Protein AF-A0A0F3RDC2-F1 (afdb_monomer)

pLDDT: mean 82.17, std 12.48, range [54.28, 95.5]

Secondary structure (DSSP, 8-state):
--HHHHHHHHHHHHHHHHHHHHHHHHHHHHHHHHHHHTT--HHHHHHHH---HHHHHTT-

Nearest PDB structures (foldseek):
  3frw-assembly1_A  TM=6.221E-01  e=3.965E+00  Blautia obeum ATCC 29174
  3frw-assembly2_D  TM=6.540E-01  e=8.458E+00  Blautia obeum ATCC 29174
  5uh7-assembly1_A  TM=5.494E-01  e=7.370E+00  Mycobacterium tuberculosis H37Rv

Radius of gyration: 17.61 Å; Cα contacts (8 Å, |Δi|>4): 22; chains: 1; bounding box: 38×17×46 Å

Sequence (60 aa):
MIKTEMDNLAVEEQKIMDAEAKGEARQKISIVKKMLAKNKPLDKIINFTVLTEKEIEQLK

Solvent-accessible surface area (backbone atoms only — not comparable to full-atom values): 3525 Å² total; per-residue (Å²): 129,67,68,66,58,55,56,51,50,57,53,51,54,52,53,50,53,53,50,49,54,52,49,52,53,53,50,48,52,55,50,50,47,55,39,54,77,65,69,51,59,66,69,62,49,28,73,73,64,74,45,53,70,70,62,52,59,78,62,110

Structure (mmCIF, N/CA/C/O backbone):
data_AF-A0A0F3RDC2-F1
#
_entry.id   AF-A0A0F3RDC2-F1
#
loop_
_atom_site.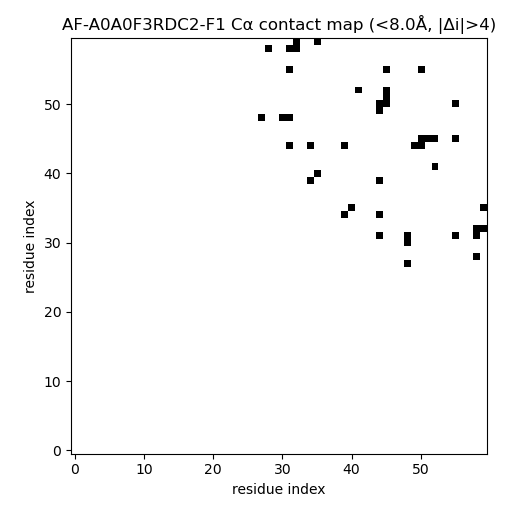group_PDB
_atom_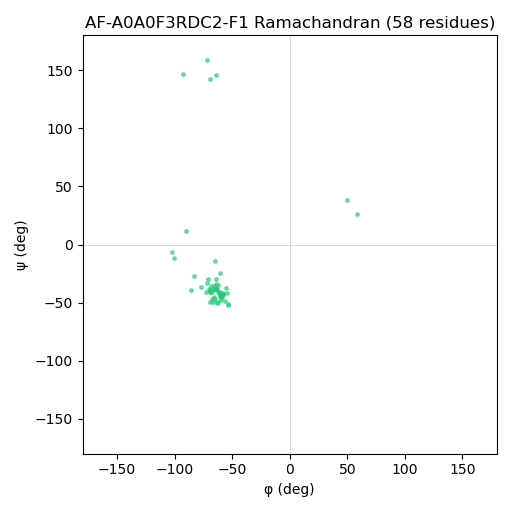site.id
_atom_site.type_symbol
_atom_site.label_atom_id
_atom_site.label_alt_id
_atom_site.label_comp_id
_atom_site.label_asym_id
_atom_site.label_entity_id
_atom_site.label_seq_id
_atom_site.pdbx_PDB_ins_code
_atom_site.Cartn_x
_atom_site.Cartn_y
_atom_site.Cartn_z
_atom_site.occupancy
_atom_site.B_iso_or_equiv
_atom_site.auth_seq_id
_atom_site.auth_comp_id
_atom_site.auth_asym_id
_atom_site.auth_atom_id
_atom_site.pdbx_PDB_model_num
ATOM 1 N N . MET A 1 1 ? 26.394 -4.884 -36.450 1.00 54.28 1 MET A N 1
ATOM 2 C CA . MET A 1 1 ? 26.403 -4.046 -35.229 1.00 54.28 1 MET A CA 1
ATOM 3 C C . MET A 1 1 ? 25.001 -3.720 -34.693 1.00 54.28 1 MET A C 1
ATOM 5 O O . MET A 1 1 ? 24.898 -2.905 -33.799 1.00 54.28 1 MET A O 1
ATOM 9 N N . ILE A 1 2 ? 23.933 -4.389 -35.152 1.00 54.81 2 ILE A N 1
ATOM 10 C CA . ILE A 1 2 ? 22.541 -4.039 -34.793 1.00 54.81 2 ILE A CA 1
ATOM 11 C C . ILE A 1 2 ? 22.107 -4.634 -33.435 1.00 54.81 2 ILE A C 1
ATOM 13 O O . ILE A 1 2 ? 21.267 -4.077 -32.741 1.00 54.81 2 ILE A O 1
ATOM 17 N N . LYS A 1 3 ? 22.711 -5.758 -33.021 1.00 55.69 3 LYS A N 1
ATOM 18 C CA . LYS A 1 3 ? 22.306 -6.481 -31.804 1.00 55.69 3 LYS A CA 1
ATOM 19 C C . LYS A 1 3 ? 22.520 -5.659 -30.520 1.00 55.69 3 LYS A C 1
ATOM 21 O O . LYS A 1 3 ? 21.672 -5.671 -29.642 1.00 55.69 3 LYS A O 1
ATOM 26 N N . THR A 1 4 ? 23.601 -4.882 -30.464 1.00 56.88 4 THR A N 1
ATOM 27 C CA . THR A 1 4 ? 23.984 -4.095 -29.283 1.00 56.88 4 THR A CA 1
ATOM 28 C C . THR A 1 4 ? 23.060 -2.900 -29.019 1.00 56.88 4 THR A C 1
ATOM 30 O O . THR A 1 4 ? 22.883 -2.513 -27.871 1.00 56.88 4 THR A O 1
ATOM 33 N N . GLU A 1 5 ? 22.454 -2.312 -30.056 1.00 57.19 5 GLU A N 1
ATOM 34 C CA . GLU A 1 5 ? 21.518 -1.185 -29.900 1.00 57.19 5 GLU A CA 1
ATOM 35 C C . GLU A 1 5 ? 20.136 -1.650 -29.419 1.00 57.19 5 GLU A C 1
ATOM 37 O O . GLU A 1 5 ? 19.528 -0.983 -28.584 1.00 57.19 5 GLU A O 1
ATOM 42 N N . MET A 1 6 ? 19.667 -2.819 -29.876 1.00 60.72 6 MET A N 1
ATOM 43 C CA . MET A 1 6 ? 18.410 -3.414 -29.399 1.00 60.72 6 MET A CA 1
ATOM 44 C C . MET A 1 6 ? 18.491 -3.857 -27.932 1.00 60.72 6 MET A C 1
ATOM 46 O O . MET A 1 6 ? 17.552 -3.617 -27.175 1.00 60.72 6 MET A O 1
ATOM 50 N N . ASP A 1 7 ? 19.617 -4.446 -27.518 1.00 59.88 7 ASP A N 1
ATOM 51 C CA . ASP A 1 7 ? 19.835 -4.853 -26.124 1.00 59.88 7 ASP A CA 1
ATOM 52 C C . ASP A 1 7 ? 19.866 -3.631 -25.179 1.00 59.88 7 ASP A C 1
ATOM 54 O O . ASP A 1 7 ? 19.355 -3.693 -24.061 1.00 59.88 7 ASP A O 1
ATOM 58 N N . ASN A 1 8 ? 20.387 -2.486 -25.640 1.00 62.44 8 ASN A N 1
ATOM 59 C CA . ASN A 1 8 ? 20.393 -1.241 -24.865 1.00 62.44 8 ASN A CA 1
ATOM 60 C C . ASN A 1 8 ? 18.989 -0.633 -24.699 1.00 62.44 8 ASN A C 1
ATOM 62 O O . ASN A 1 8 ? 18.676 -0.124 -23.625 1.00 62.44 8 ASN A O 1
ATOM 66 N N . LEU A 1 9 ? 18.136 -0.703 -25.727 1.00 69.12 9 LEU A N 1
ATOM 67 C CA . LEU A 1 9 ? 16.751 -0.216 -25.658 1.00 69.12 9 LEU A CA 1
ATOM 68 C C . LEU A 1 9 ? 15.908 -1.031 -24.667 1.00 69.12 9 LEU A C 1
ATOM 70 O O . LEU A 1 9 ? 15.238 -0.450 -23.816 1.00 69.12 9 LEU A O 1
ATOM 74 N N . ALA A 1 10 ? 16.014 -2.363 -24.703 1.00 73.00 10 ALA A N 1
ATOM 75 C CA . ALA A 1 10 ? 15.288 -3.243 -23.783 1.00 73.00 10 ALA A CA 1
ATOM 76 C C . ALA A 1 10 ? 15.682 -3.020 -22.307 1.00 73.00 10 ALA A C 1
ATOM 78 O O . ALA A 1 10 ? 14.847 -3.110 -21.406 1.00 73.00 10 ALA A O 1
ATOM 79 N N . VAL A 1 11 ? 16.954 -2.696 -22.045 1.00 75.56 11 VAL A N 1
ATOM 80 C CA . VAL A 1 11 ? 17.442 -2.382 -20.693 1.00 75.56 11 VAL A CA 1
ATOM 81 C C . VAL A 1 11 ? 16.876 -1.056 -20.180 1.00 75.56 11 VAL A C 1
ATOM 83 O O . VAL A 1 11 ? 16.537 -0.957 -19.000 1.00 75.56 11 VAL A O 1
ATOM 86 N N . GLU A 1 12 ? 16.762 -0.037 -21.030 1.00 72.50 12 GLU A N 1
ATOM 87 C CA . GLU A 1 12 ? 16.171 1.247 -20.641 1.00 72.50 12 GLU A CA 1
ATOM 88 C C . GLU A 1 12 ? 14.658 1.128 -20.400 1.00 72.50 12 GLU A C 1
ATOM 90 O O . GLU A 1 12 ? 14.163 1.635 -19.393 1.00 72.50 12 GLU A O 1
ATOM 95 N N . GLU A 1 13 ? 13.935 0.377 -21.236 1.00 70.25 13 GLU A N 1
ATOM 96 C CA . GLU A 1 13 ? 12.512 0.080 -21.017 1.00 70.25 13 GLU A CA 1
ATOM 97 C C . GLU A 1 13 ? 12.278 -0.652 -19.687 1.00 70.25 13 GLU A C 1
ATOM 99 O O . GLU A 1 13 ? 11.398 -0.268 -18.913 1.00 70.25 13 GLU A O 1
ATOM 104 N N . GLN A 1 14 ? 13.118 -1.640 -19.353 1.00 73.25 14 GLN A N 1
ATOM 105 C CA . GLN A 1 14 ? 13.042 -2.333 -18.064 1.00 73.25 14 GLN A CA 1
ATOM 106 C C . GLN A 1 14 ? 13.261 -1.383 -16.877 1.00 73.25 14 GLN A C 1
ATOM 108 O O . GLN A 1 14 ? 12.535 -1.457 -15.885 1.00 73.25 14 GLN A O 1
ATOM 113 N N . LYS A 1 15 ? 14.226 -0.457 -16.965 1.00 74.88 15 LYS A N 1
ATOM 114 C CA . LYS A 1 15 ? 14.477 0.533 -15.902 1.00 74.88 15 LYS A CA 1
ATOM 115 C C . LYS A 1 15 ? 13.294 1.477 -15.700 1.00 74.88 15 LYS A C 1
ATOM 117 O O . LYS A 1 15 ? 13.013 1.841 -14.556 1.00 74.88 15 LYS A O 1
ATOM 122 N N . ILE A 1 16 ? 12.624 1.881 -16.781 1.00 71.88 16 ILE A N 1
ATOM 123 C CA . ILE A 1 16 ? 11.438 2.744 -16.719 1.00 71.88 16 ILE A CA 1
ATOM 124 C C . ILE A 1 16 ? 10.289 1.996 -16.040 1.00 71.88 16 ILE A C 1
ATOM 126 O O . ILE A 1 16 ? 9.749 2.507 -15.061 1.00 71.88 16 ILE A O 1
ATOM 130 N N . MET A 1 17 ? 9.993 0.761 -16.460 1.00 75.06 17 MET A N 1
ATOM 131 C CA . MET A 1 17 ? 8.962 -0.069 -15.820 1.00 75.06 17 MET A CA 1
ATOM 132 C C . MET A 1 17 ? 9.242 -0.294 -14.327 1.00 75.06 17 MET A C 1
ATOM 134 O O . MET A 1 17 ? 8.348 -0.162 -13.491 1.00 75.06 17 MET A O 1
ATOM 138 N N . ASP A 1 18 ? 10.496 -0.572 -13.959 1.00 74.94 18 ASP A N 1
ATOM 139 C CA . ASP A 1 18 ? 10.897 -0.731 -12.559 1.00 74.94 18 ASP A CA 1
ATOM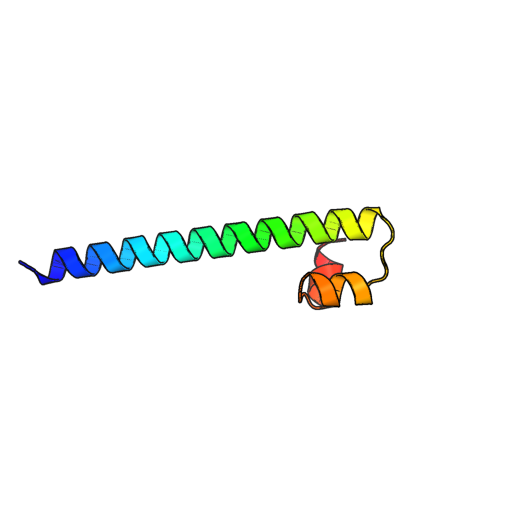 140 C C . ASP A 1 18 ? 10.714 0.566 -11.756 1.00 74.94 18 ASP A C 1
ATOM 142 O O . ASP A 1 18 ? 10.356 0.531 -10.573 1.00 74.94 18 ASP A O 1
ATOM 146 N N . ALA A 1 19 ? 10.998 1.721 -12.362 1.00 70.62 19 ALA A N 1
ATOM 147 C CA . ALA A 1 19 ? 10.822 3.024 -11.734 1.00 70.62 19 ALA A CA 1
ATOM 148 C C . ALA A 1 19 ? 9.336 3.370 -11.548 1.00 70.62 19 ALA A C 1
ATOM 150 O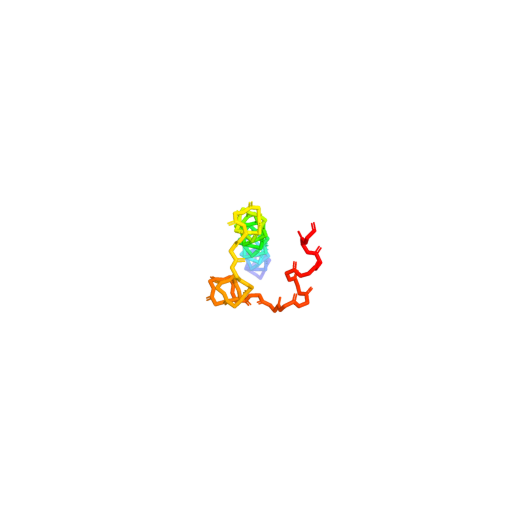 O . ALA A 1 19 ? 8.963 3.851 -10.475 1.00 70.62 19 ALA A O 1
ATOM 151 N N . GLU A 1 20 ? 8.493 3.074 -12.537 1.00 77.50 20 GLU A N 1
ATOM 152 C CA . GLU A 1 20 ? 7.037 3.228 -12.464 1.00 77.50 20 GLU A CA 1
ATOM 153 C C . GLU A 1 20 ? 6.445 2.330 -11.377 1.00 77.50 20 GLU A C 1
ATOM 155 O O . GLU A 1 20 ? 5.777 2.832 -10.472 1.00 77.50 20 GLU A O 1
ATOM 160 N N . ALA A 1 21 ? 6.801 1.043 -11.357 1.00 76.19 21 ALA A N 1
ATOM 161 C CA . ALA A 1 21 ? 6.366 0.104 -10.324 1.00 76.19 21 ALA A CA 1
ATOM 162 C C . ALA A 1 21 ? 6.784 0.561 -8.912 1.00 76.19 21 ALA A C 1
ATOM 164 O O . ALA A 1 21 ? 5.991 0.519 -7.964 1.00 76.19 21 ALA A O 1
ATOM 165 N N . LYS A 1 22 ? 8.016 1.069 -8.752 1.00 77.56 22 LYS A N 1
ATOM 166 C CA . LYS A 1 22 ? 8.485 1.665 -7.487 1.00 77.56 22 LYS A CA 1
ATOM 167 C C . LYS A 1 22 ? 7.703 2.930 -7.124 1.00 77.56 22 LYS A C 1
ATOM 169 O O . LYS A 1 22 ? 7.428 3.156 -5.942 1.00 77.56 22 LYS A O 1
ATOM 174 N N . GLY A 1 23 ? 7.361 3.760 -8.105 1.00 80.12 23 GLY A N 1
ATOM 175 C CA . GLY A 1 23 ? 6.547 4.961 -7.932 1.00 80.12 23 GLY A CA 1
ATOM 176 C C . GLY A 1 23 ? 5.137 4.632 -7.448 1.00 80.12 23 GLY A C 1
ATOM 177 O O . GLY A 1 23 ? 4.694 5.166 -6.428 1.00 80.12 23 GLY A O 1
ATOM 178 N N . GLU A 1 24 ? 4.469 3.694 -8.114 1.00 81.31 24 GLU A N 1
ATOM 179 C CA . GLU A 1 24 ? 3.139 3.209 -7.744 1.00 81.31 24 GLU A CA 1
ATOM 180 C C . GLU A 1 24 ? 3.120 2.591 -6.344 1.00 81.31 24 GLU A C 1
ATOM 182 O O . GLU A 1 24 ? 2.251 2.919 -5.532 1.00 81.31 24 GLU A O 1
ATOM 187 N N . ALA A 1 25 ? 4.110 1.755 -6.012 1.00 82.12 25 ALA A N 1
ATOM 188 C CA . ALA A 1 25 ? 4.228 1.163 -4.681 1.00 82.12 25 ALA A CA 1
ATOM 189 C C . ALA A 1 25 ? 4.337 2.241 -3.588 1.00 82.12 25 ALA A C 1
ATOM 191 O O . ALA A 1 25 ? 3.631 2.191 -2.576 1.00 82.12 25 ALA A O 1
ATOM 192 N N . ARG A 1 26 ? 5.161 3.276 -3.808 1.00 84.69 26 ARG A N 1
ATOM 193 C CA . ARG A 1 26 ? 5.291 4.414 -2.880 1.00 84.69 26 ARG A CA 1
ATOM 194 C C . ARG A 1 26 ? 3.983 5.189 -2.727 1.00 84.69 26 ARG A C 1
ATOM 196 O O . ARG A 1 26 ? 3.634 5.577 -1.608 1.00 84.69 26 ARG A O 1
ATOM 203 N N . GLN A 1 27 ? 3.250 5.406 -3.819 1.00 87.69 27 GLN A N 1
ATOM 204 C CA . GLN A 1 27 ? 1.954 6.086 -3.775 1.00 87.69 27 GLN A CA 1
ATOM 205 C C . GLN A 1 27 ? 0.918 5.278 -2.987 1.00 87.69 27 GLN A C 1
ATOM 207 O O . GLN A 1 27 ? 0.278 5.838 -2.093 1.00 87.69 27 GLN A O 1
ATOM 212 N N . LYS A 1 28 ? 0.804 3.967 -3.241 1.00 87.69 28 LYS A N 1
ATOM 213 C CA . LYS A 1 28 ? -0.098 3.069 -2.501 1.00 87.69 28 LYS A CA 1
ATOM 214 C C . LYS A 1 28 ? 0.189 3.114 -1.002 1.00 87.69 28 LYS A C 1
ATOM 216 O O . LYS A 1 28 ? -0.726 3.371 -0.222 1.00 87.69 28 LYS A O 1
ATOM 221 N N . ILE A 1 29 ? 1.455 2.993 -0.598 1.00 89.56 29 ILE A N 1
ATOM 222 C CA . ILE A 1 29 ? 1.866 3.091 0.813 1.00 89.56 29 ILE A CA 1
ATOM 223 C C . ILE A 1 29 ? 1.468 4.443 1.426 1.00 89.56 29 ILE A C 1
ATOM 225 O O . ILE A 1 29 ? 0.918 4.491 2.528 1.00 89.56 29 ILE A O 1
ATOM 229 N N . SER A 1 30 ? 1.707 5.555 0.720 1.00 91.69 30 SER A N 1
ATOM 230 C CA . SER A 1 30 ? 1.329 6.894 1.196 1.00 91.69 30 SER A CA 1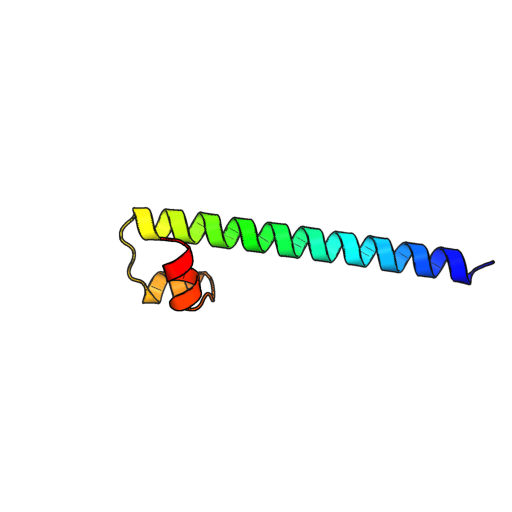
ATOM 231 C C . SER A 1 30 ? -0.182 7.023 1.415 1.00 91.69 30 SER A C 1
ATOM 233 O O . SER A 1 30 ? -0.625 7.600 2.412 1.00 91.69 30 SER A O 1
ATOM 235 N N . ILE A 1 31 ? -0.984 6.461 0.508 1.00 92.12 31 ILE A N 1
ATOM 236 C CA . ILE A 1 31 ? -2.445 6.465 0.603 1.00 92.12 31 ILE A CA 1
ATOM 237 C C . ILE A 1 31 ? -2.917 5.614 1.783 1.00 92.12 31 ILE A C 1
ATOM 239 O O . ILE A 1 31 ? -3.715 6.111 2.579 1.00 92.12 31 ILE A O 1
ATOM 243 N N . VAL A 1 32 ? -2.393 4.392 1.948 1.00 94.25 32 VAL A N 1
ATOM 244 C CA . VAL A 1 32 ? -2.709 3.525 3.099 1.00 94.25 32 VAL A CA 1
ATOM 245 C C . VAL A 1 32 ? -2.466 4.271 4.404 1.00 94.25 32 VAL A C 1
ATOM 247 O O . VAL A 1 32 ? -3.377 4.370 5.222 1.00 94.25 32 VAL A O 1
ATOM 250 N N . LYS A 1 33 ? -1.285 4.881 4.571 1.00 92.81 33 LYS A N 1
ATOM 251 C CA . LYS A 1 33 ? -0.938 5.638 5.784 1.00 92.81 33 LYS A CA 1
ATOM 252 C C . LYS A 1 33 ? -1.922 6.776 6.059 1.00 92.81 33 LYS A C 1
ATOM 254 O O . LYS A 1 33 ? -2.371 6.946 7.190 1.00 92.81 33 LYS A O 1
ATOM 259 N N . LYS A 1 34 ? -2.330 7.524 5.028 1.00 94.25 34 LYS A N 1
ATOM 260 C CA . LYS A 1 34 ? -3.349 8.584 5.157 1.00 94.25 34 LYS A CA 1
ATOM 261 C C . LYS A 1 34 ? -4.730 8.033 5.520 1.00 94.25 34 LYS A C 1
ATOM 263 O O . LYS A 1 34 ? -5.473 8.699 6.237 1.00 94.25 34 LYS A O 1
ATOM 268 N N . MET A 1 35 ? -5.107 6.862 5.010 1.00 94.69 35 MET A N 1
ATOM 269 C CA . MET A 1 35 ? -6.390 6.225 5.319 1.00 94.69 35 MET A CA 1
ATOM 270 C C . MET A 1 35 ? -6.412 5.651 6.739 1.00 94.69 35 MET A C 1
ATOM 272 O O . MET A 1 35 ? -7.400 5.859 7.443 1.00 94.69 35 MET A O 1
ATOM 276 N N . LEU A 1 36 ? -5.317 5.023 7.177 1.00 92.81 36 LEU A N 1
ATOM 277 C CA . LEU A 1 36 ? -5.117 4.564 8.554 1.00 92.81 36 LEU A CA 1
ATOM 278 C C . LEU A 1 36 ? -5.178 5.737 9.540 1.00 92.81 36 LEU A C 1
ATOM 280 O O . LEU 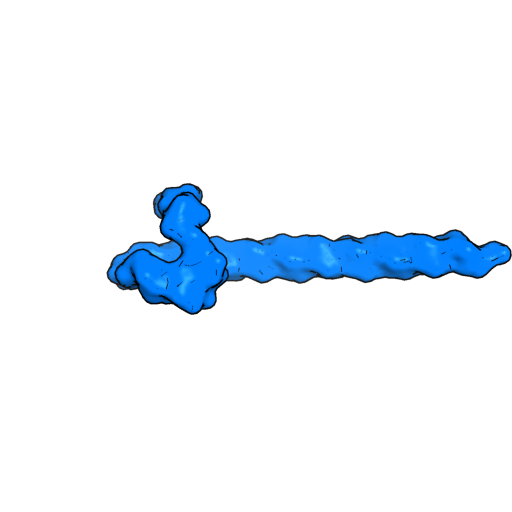A 1 36 ? -5.950 5.686 10.490 1.00 92.81 36 LEU A O 1
ATOM 284 N N . ALA A 1 37 ? -4.478 6.842 9.260 1.00 94.25 37 ALA A N 1
ATOM 285 C CA . ALA A 1 37 ? -4.523 8.054 10.089 1.00 94.25 37 ALA A CA 1
ATOM 286 C C . ALA A 1 37 ? -5.930 8.677 10.186 1.00 94.25 37 ALA A C 1
ATOM 288 O O . ALA A 1 37 ? -6.249 9.374 11.145 1.00 94.25 37 ALA A O 1
ATOM 289 N N . LYS A 1 38 ? -6.793 8.421 9.195 1.00 95.50 38 LYS A N 1
ATOM 290 C CA . LYS A 1 38 ? -8.205 8.832 9.184 1.00 95.50 38 LYS A CA 1
ATOM 291 C C . LYS A 1 38 ? -9.143 7.782 9.795 1.00 95.50 38 LYS A C 1
ATOM 293 O O . LYS A 1 38 ? -10.355 7.900 9.604 1.00 95.50 38 LYS A O 1
ATOM 298 N N . ASN A 1 39 ? -8.606 6.758 10.463 1.00 93.62 39 ASN A N 1
ATOM 299 C CA . ASN A 1 39 ? -9.340 5.627 11.037 1.00 93.62 39 ASN A CA 1
ATOM 300 C C . ASN A 1 39 ? -10.307 4.976 10.034 1.00 93.62 39 ASN A C 1
ATOM 302 O O . ASN A 1 39 ? -11.439 4.623 10.370 1.00 93.62 39 ASN A O 1
ATOM 306 N N . LYS A 1 40 ? -9.903 4.869 8.760 1.00 94.25 40 LYS A N 1
ATOM 307 C CA . LYS A 1 40 ? -10.710 4.154 7.768 1.00 94.25 40 LYS A CA 1
ATOM 308 C C .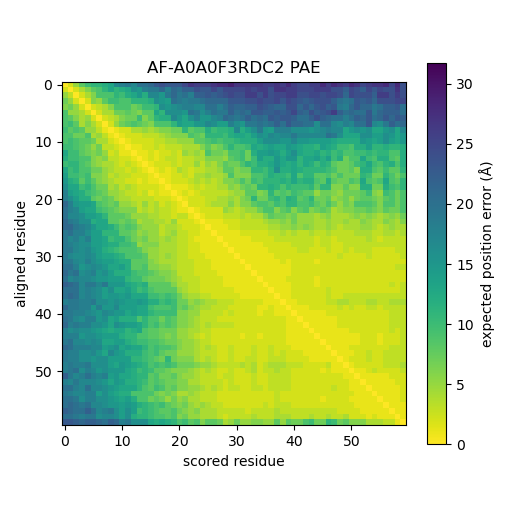 LYS A 1 40 ? -10.704 2.652 8.078 1.00 94.25 40 LYS A C 1
ATOM 310 O O . LYS A 1 40 ? -9.664 2.131 8.473 1.00 94.25 40 LYS A O 1
ATOM 315 N N . PRO A 1 41 ? -11.841 1.962 7.874 1.00 95.19 41 PRO A N 1
ATOM 316 C CA . PRO A 1 41 ? -11.926 0.528 8.113 1.00 95.19 41 PRO A CA 1
ATOM 317 C C . PRO A 1 41 ? -11.001 -0.228 7.162 1.00 95.19 41 PRO A C 1
ATOM 319 O O . PRO A 1 41 ? -10.824 0.177 6.008 1.00 95.19 41 PRO A O 1
ATOM 322 N N . LEU A 1 42 ? -10.444 -1.330 7.657 1.00 92.50 42 LEU A N 1
ATOM 323 C CA . LEU A 1 42 ? -9.413 -2.100 6.970 1.00 92.50 42 LEU A CA 1
ATOM 324 C C . LEU A 1 42 ? -9.892 -2.634 5.613 1.00 92.50 42 LEU A C 1
ATOM 326 O O . LEU A 1 42 ? -9.207 -2.430 4.614 1.00 92.50 42 LEU A O 1
ATOM 330 N N . ASP A 1 43 ? -11.120 -3.156 5.543 1.00 94.88 43 ASP A N 1
ATOM 331 C CA . ASP A 1 43 ? -11.743 -3.633 4.297 1.00 94.88 43 ASP A CA 1
ATOM 332 C C . ASP A 1 43 ? -11.765 -2.566 3.197 1.00 94.88 43 ASP A C 1
ATOM 334 O O . ASP A 1 43 ? -11.563 -2.844 2.017 1.00 94.88 43 ASP A O 1
ATOM 338 N N . LYS A 1 44 ? -11.984 -1.300 3.573 1.00 94.50 44 LYS A N 1
ATOM 339 C CA . LYS A 1 44 ? -12.005 -0.190 2.615 1.00 94.50 44 LYS A CA 1
ATOM 340 C C . LYS A 1 44 ? -10.610 0.136 2.093 1.00 94.50 44 LYS A C 1
ATOM 342 O O . LYS A 1 44 ? -10.483 0.569 0.952 1.00 94.50 44 LYS A O 1
ATOM 347 N N . ILE A 1 45 ? -9.587 -0.028 2.928 1.00 93.56 45 ILE A N 1
ATOM 348 C CA . ILE A 1 45 ? -8.192 0.165 2.528 1.00 93.56 45 ILE A CA 1
ATOM 349 C C . ILE A 1 45 ? -7.799 -0.953 1.559 1.00 93.56 45 ILE A C 1
ATOM 351 O O . ILE A 1 45 ? -7.356 -0.639 0.459 1.00 93.56 45 ILE A O 1
ATOM 355 N N . ILE A 1 46 ? -8.072 -2.214 1.915 1.00 93.19 46 ILE A N 1
ATOM 356 C CA . ILE A 1 46 ? -7.825 -3.404 1.083 1.00 93.19 46 ILE A CA 1
ATOM 357 C C . ILE A 1 4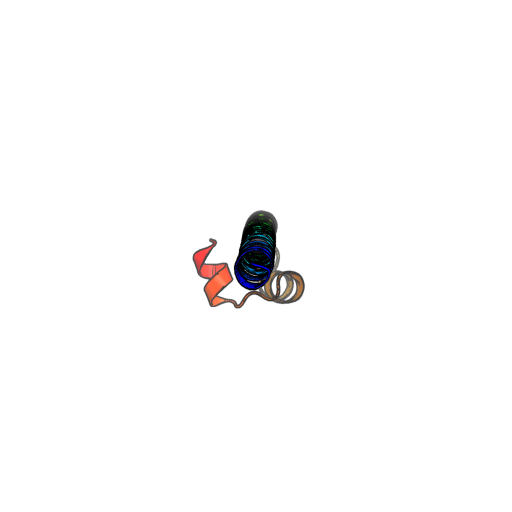6 ? -8.472 -3.246 -0.297 1.00 93.19 46 ILE A C 1
ATOM 359 O O . ILE A 1 46 ? -7.792 -3.343 -1.315 1.00 93.19 46 ILE A O 1
ATOM 363 N N . ASN A 1 47 ? -9.764 -2.909 -0.345 1.00 93.44 47 ASN A N 1
ATOM 364 C CA . ASN A 1 47 ? -10.491 -2.750 -1.608 1.00 93.44 47 ASN A CA 1
ATOM 365 C C . ASN A 1 47 ? -9.958 -1.605 -2.485 1.00 93.44 47 ASN A C 1
ATOM 367 O O . ASN A 1 47 ? -10.081 -1.663 -3.704 1.00 93.44 47 ASN A O 1
ATOM 371 N N . PHE A 1 48 ? -9.394 -0.551 -1.886 1.00 90.38 48 PHE A N 1
ATOM 372 C CA . PHE A 1 48 ? -8.903 0.610 -2.630 1.00 90.38 48 PHE A CA 1
ATOM 373 C 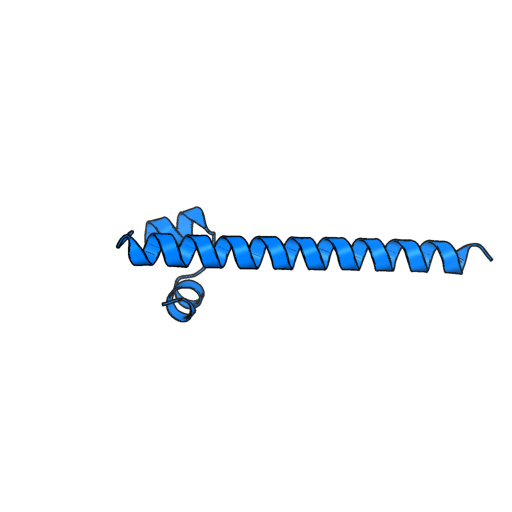C . PHE A 1 48 ? -7.466 0.432 -3.131 1.00 90.38 48 PHE A C 1
ATOM 375 O O . PHE A 1 48 ? -7.134 0.878 -4.226 1.00 90.38 48 PHE A O 1
ATOM 382 N N . THR A 1 49 ? -6.594 -0.181 -2.330 1.00 87.50 49 THR A N 1
ATOM 383 C CA . THR A 1 49 ? -5.160 -0.297 -2.641 1.00 87.50 49 THR A CA 1
ATOM 384 C C . THR A 1 49 ? -4.772 -1.663 -3.192 1.00 87.50 49 THR A C 1
ATOM 386 O O . THR A 1 49 ? -3.662 -1.803 -3.710 1.00 87.50 49 THR A O 1
ATOM 389 N N . VAL A 1 50 ? -5.683 -2.640 -3.109 1.00 90.50 50 VAL A N 1
ATOM 390 C CA . VAL A 1 50 ? -5.471 -4.051 -3.472 1.00 90.50 50 VAL A CA 1
ATOM 391 C C . VAL A 1 50 ? -4.328 -4.677 -2.663 1.00 90.50 50 VAL A C 1
ATOM 393 O O . VAL A 1 50 ? -3.658 -5.600 -3.111 1.00 90.50 50 VAL A O 1
ATOM 396 N N . LEU A 1 51 ? -4.077 -4.146 -1.464 1.00 89.06 51 LEU A N 1
ATOM 397 C CA . LEU A 1 51 ? -3.105 -4.698 -0.529 1.00 89.06 51 LEU A CA 1
ATOM 398 C C . LEU A 1 51 ? -3.792 -5.663 0.420 1.00 89.06 51 LEU A C 1
ATOM 400 O O . LEU A 1 51 ? -4.939 -5.462 0.816 1.00 89.06 51 LEU A O 1
ATOM 404 N N . THR A 1 52 ? -3.060 -6.687 0.820 1.00 92.19 52 THR A N 1
ATOM 405 C CA . THR A 1 52 ? -3.500 -7.628 1.841 1.00 92.19 52 THR A CA 1
ATOM 406 C C . THR A 1 52 ? -3.482 -6.986 3.226 1.00 92.19 52 THR A C 1
ATOM 408 O O . THR A 1 52 ? -2.764 -6.020 3.493 1.00 92.19 52 THR A O 1
ATOM 411 N N . GLU A 1 53 ? -4.244 -7.565 4.150 1.00 92.12 53 GLU A N 1
ATOM 412 C CA . GLU A 1 53 ? -4.226 -7.163 5.559 1.00 92.12 53 GLU A CA 1
ATOM 413 C C . GLU A 1 53 ? -2.810 -7.197 6.155 1.00 92.12 53 GLU A C 1
ATOM 415 O O . GLU A 1 53 ? -2.411 -6.243 6.818 1.00 92.12 53 GLU A O 1
ATOM 420 N N . LYS A 1 54 ? -2.017 -8.232 5.837 1.00 92.94 54 LYS A N 1
ATOM 421 C CA . LYS A 1 54 ? -0.626 -8.362 6.305 1.00 92.94 54 LYS A CA 1
ATOM 422 C C . LYS A 1 54 ? 0.258 -7.212 5.829 1.00 92.94 54 LYS A C 1
ATOM 424 O O . LYS A 1 54 ? 1.047 -6.681 6.603 1.00 92.94 54 LYS A O 1
ATOM 429 N N . GLU A 1 55 ? 0.131 -6.821 4.563 1.00 89.88 55 GLU A N 1
ATOM 430 C CA . GLU A 1 55 ? 0.884 -5.692 4.012 1.00 89.88 55 GLU A CA 1
ATOM 431 C C . GLU A 1 55 ? 0.455 -4.373 4.656 1.00 89.88 55 GLU A C 1
ATOM 433 O O . GLU A 1 55 ? 1.297 -3.535 4.950 1.00 89.88 55 GLU A O 1
ATOM 438 N N . ILE A 1 56 ? -0.838 -4.182 4.929 1.00 92.00 56 ILE A N 1
ATOM 439 C CA . ILE A 1 56 ? -1.333 -2.980 5.615 1.00 92.00 56 ILE A CA 1
ATOM 440 C C . ILE A 1 56 ? -0.877 -2.945 7.080 1.00 92.00 56 ILE A C 1
ATOM 442 O O . ILE A 1 56 ? -0.564 -1.873 7.594 1.00 92.00 56 ILE A O 1
ATOM 446 N N . GLU A 1 57 ? -0.806 -4.092 7.753 1.00 89.88 57 GLU A N 1
ATOM 447 C CA . GLU A 1 57 ? -0.320 -4.199 9.129 1.00 89.88 57 GLU A CA 1
ATOM 448 C C . GLU A 1 57 ? 1.161 -3.824 9.251 1.00 89.88 57 GLU A C 1
ATOM 450 O O . GLU A 1 57 ? 1.524 -3.098 10.170 1.00 89.88 57 GLU A O 1
ATOM 455 N N . GLN A 1 58 ? 1.992 -4.201 8.274 1.00 88.94 58 GLN A N 1
ATOM 456 C CA . GLN A 1 58 ? 3.393 -3.762 8.187 1.00 88.94 58 GLN A CA 1
ATOM 457 C C . GLN A 1 58 ? 3.556 -2.246 7.964 1.00 88.94 58 GLN A C 1
ATOM 459 O O . GLN A 1 58 ? 4.663 -1.721 8.092 1.00 88.94 58 GLN A O 1
ATOM 464 N N . LEU A 1 59 ? 2.480 -1.545 7.589 1.00 85.00 59 LEU A N 1
ATOM 465 C CA . LEU A 1 59 ? 2.472 -0.106 7.314 1.00 85.00 59 LEU A CA 1
ATOM 466 C C . LEU A 1 59 ? 1.888 0.746 8.450 1.00 85.00 59 LEU A C 1
ATOM 468 O O . LEU A 1 59 ? 1.933 1.978 8.322 1.00 85.00 59 LEU A O 1
ATOM 472 N N . LYS A 1 60 ? 1.330 0.119 9.495 1.00 74.69 60 LYS A N 1
ATOM 473 C CA . LYS A 1 60 ? 0.937 0.790 10.744 1.00 74.69 60 LYS A CA 1
ATOM 474 C C . LYS A 1 60 ? 2.173 1.306 11.477 1.00 74.69 60 LYS A C 1
ATOM 476 O O . LYS A 1 60 ? 2.081 2.447 11.979 1.00 74.69 60 LYS A O 1
#

Mean predicted aligned error: 8.06 Å

Foldseek 3Di:
DPVVVVVVVVVVVVVVVVVVVVVLVVVLLVVLLVCVVVVHDPVVNCVVSVDDPVVSVVSD

Organism: NCBI:txid1268837